Protein AF-0000000075341584 (afdb_homodimer)

Secondary structure (DSSP, 8-state):
--TT-BHHHHHHHHHHHHHHHHHHHHHHHHHS--HHHHHHHHH---HHHHHHHHHHHHHHHHHHHHS--BSEEE-HHHH-/--TT-BHHHHHHHHHHHHHHHHHHHHHHHHHS--HHHHHHHHH---HHHHHHHHHHHHHHHHHHHH---B-EEE-TGGG-

Sequence (160 aa):
PIFGFTKSNELFVGRLAQLGIAFSLIGEIITGKGALAQLNIETGIPINEIEPLVLFNVIFFFVAALNPGTGKFVTDEDEEPIFGFTKSNELFVGRLAQLGIAFSLIGEIITGKGALAQLNIETGIPINEIEPLVLFNVIFFFVAALNPGTGKFVTDEDEE

Solvent-accessible surface area (backbone atoms only — not comparable to full-atom values): 8581 Å² total; per-residue (Å²): 123,72,94,76,43,25,43,69,51,47,37,53,54,11,28,52,26,20,44,47,46,29,52,35,52,53,44,22,71,75,68,69,38,19,58,66,58,44,49,27,70,75,68,65,49,55,60,82,65,46,47,58,57,50,50,51,50,30,52,50,28,48,50,58,43,67,50,84,37,42,53,47,71,44,42,75,77,66,73,105,123,76,92,77,41,27,44,65,53,46,36,53,53,13,29,51,26,20,45,48,46,29,52,36,52,53,44,22,71,76,68,7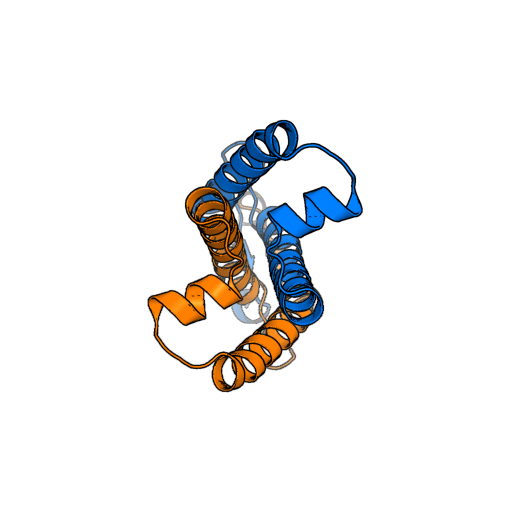1,36,19,59,66,57,43,48,27,71,75,69,65,48,54,61,82,65,46,46,60,56,50,49,51,49,31,53,51,26,48,50,59,43,68,49,83,40,45,60,42,85,42,51,69,73,69,74,104

Foldseek 3Di:
DPPQFAPVVLVVVVVVVVVVVVVQVVVCVVPVDGPLVVCCVVVVDDSVVVVVVVVVVVVVVVCSVPDPHDDDDDDPVRVD/DPPQFAPVVLVVVVVVVVVVVVVQVVVCVVPVDGPLVVCCVVVVDDSVVVVVVVVVVVVVVVCSVPPPHDDDDDDPVVVD

Nearest PDB structures (foldseek):
  4ri2-assembly1_B  TM=9.852E-01  e=2.655E-08  Spinacia oleracea
  4ri2-assembly1_A  TM=9.481E-01  e=1.711E-08  Spinacia oleracea
  4ri3-assembly1_A  TM=9.436E-01  e=1.784E-07  Spinacia oleracea
  4ri2-assembly1_B  TM=9.896E-01  e=2.961E-08  Spinacia oleracea
  4ri2-assembly1_A  TM=9.535E-01  e=1.643E-08  Spinacia oleracea

pLDDT: mean 88.93, std 12.27, range [40.41, 97.19]

Structure (mmCIF, N/CA/C/O backbone):
data_AF-0000000075341584-model_v1
#
loop_
_entity.id
_entity.type
_entity.pdbx_description
1 polymer 'Uncharacterized protein'
#
loop_
_atom_site.group_PDB
_atom_site.id
_atom_site.type_symbol
_atom_site.label_atom_id
_atom_site.label_alt_id
_atom_site.label_comp_id
_atom_site.label_asym_id
_atom_site.label_entity_id
_atom_site.label_seq_id
_atom_site.pdbx_PDB_ins_code
_atom_site.Cartn_x
_atom_site.Cartn_y
_atom_site.Cartn_z
_atom_site.occupancy
_atom_site.B_iso_or_equiv
_atom_site.auth_seq_id
_atom_site.auth_comp_id
_atom_site.auth_asym_id
_atom_site.auth_atom_id
_atom_site.pdbx_PDB_model_num
ATOM 1 N N . PRO A 1 1 ? -1.329 11.047 22.609 1 40.41 1 PRO A N 1
ATOM 2 C CA . PRO A 1 1 ? -1.297 10.477 21.25 1 40.41 1 PRO A CA 1
ATOM 3 C C . PRO A 1 1 ? -0.64 9.102 21.203 1 40.41 1 PRO A C 1
ATOM 5 O O . PRO A 1 1 ? 0.247 8.805 22.016 1 40.41 1 PRO A O 1
ATOM 8 N N . ILE A 1 2 ? -1.362 8.039 20.938 1 45.03 2 ILE A N 1
ATOM 9 C CA . ILE A 1 2 ? -0.75 6.715 21 1 45.03 2 ILE A CA 1
ATOM 10 C C . ILE A 1 2 ? 0.504 6.691 20.125 1 45.03 2 ILE A C 1
ATOM 12 O O . ILE A 1 2 ? 0.479 7.137 18.969 1 45.03 2 ILE A O 1
ATOM 16 N N . PHE A 1 3 ? 1.725 6.016 20.688 1 52.16 3 PHE A N 1
ATOM 17 C CA . PHE A 1 3 ? 3.1 5.59 20.453 1 52.16 3 PHE A CA 1
ATOM 18 C C . PHE A 1 3 ? 3.664 6.242 19.203 1 52.16 3 PHE A C 1
ATOM 20 O O . PHE A 1 3 ? 4.051 5.555 18.25 1 52.16 3 PHE A O 1
ATOM 27 N N . GLY A 1 4 ? 3.445 7.617 19.062 1 64.5 4 GLY A N 1
ATOM 28 C CA . GLY A 1 4 ? 4.238 8.281 18.047 1 64.5 4 GLY A CA 1
ATOM 29 C C . GLY A 1 4 ? 3.576 8.266 16.672 1 64.5 4 GLY A C 1
ATOM 30 O O . GLY A 1 4 ? 4.242 8.461 15.656 1 64.5 4 GLY A O 1
ATOM 31 N N . PHE A 1 5 ? 2.328 7.984 16.734 1 78.56 5 PHE A N 1
ATOM 32 C CA . PHE A 1 5 ? 1.58 8.008 15.484 1 78.56 5 PHE A CA 1
ATOM 33 C C . PHE A 1 5 ? 1.14 9.422 15.141 1 78.56 5 PHE A C 1
ATOM 35 O O . PHE A 1 5 ? 0.12 9.898 15.648 1 78.56 5 PHE A O 1
ATOM 42 N N . THR A 1 6 ? 1.95 10.07 14.359 1 87.56 6 THR A N 1
ATOM 43 C CA . THR A 1 6 ? 1.605 11.375 13.805 1 87.56 6 THR A CA 1
ATOM 44 C C . THR A 1 6 ? 1.181 11.25 12.352 1 87.56 6 THR A C 1
ATOM 46 O O . THR A 1 6 ? 1.483 10.25 11.688 1 87.56 6 THR A O 1
ATOM 49 N N . LYS A 1 7 ? 0.554 12.273 11.961 1 90.25 7 LYS A N 1
ATOM 50 C CA . LYS A 1 7 ? 0.132 12.266 10.562 1 90.25 7 LYS A CA 1
ATOM 51 C C . LYS A 1 7 ? 1.335 12.336 9.625 1 90.25 7 LYS A C 1
ATOM 53 O O . LYS A 1 7 ? 1.301 11.773 8.523 1 90.25 7 LYS A O 1
ATOM 58 N N . SER A 1 8 ? 2.311 13 10.125 1 89.88 8 SER A N 1
ATOM 59 C CA . SER A 1 8 ? 3.531 13.023 9.328 1 89.88 8 SER A CA 1
ATOM 60 C C . SER A 1 8 ? 4.125 11.625 9.18 1 89.88 8 SER A C 1
ATOM 62 O O . SER A 1 8 ? 4.516 11.227 8.078 1 89.88 8 SER A O 1
ATOM 64 N N . ASN A 1 9 ? 4.188 10.938 10.242 1 92.44 9 ASN A N 1
ATOM 65 C CA . ASN A 1 9 ? 4.684 9.57 10.219 1 92.44 9 ASN A CA 1
ATOM 66 C C . ASN A 1 9 ? 3.785 8.656 9.391 1 92.44 9 ASN A C 1
ATOM 68 O O . ASN A 1 9 ? 4.273 7.793 8.664 1 92.44 9 ASN A O 1
ATOM 72 N N . GLU A 1 10 ? 2.566 8.781 9.516 1 92.31 10 GLU A N 1
ATOM 73 C CA . GLU A 1 10 ? 1.618 8.008 8.727 1 92.31 10 GLU A CA 1
ATOM 74 C C . GLU A 1 10 ? 1.811 8.258 7.23 1 92.31 10 GLU A C 1
ATOM 76 O O . GLU A 1 10 ? 1.701 7.332 6.422 1 92.31 10 GLU A O 1
ATOM 81 N N . LEU A 1 11 ? 2.02 9.5 6.941 1 91.69 11 LEU A N 1
ATOM 82 C CA . LEU A 1 11 ? 2.293 9.836 5.547 1 91.69 11 LEU A CA 1
ATOM 83 C C . LEU A 1 11 ? 3.508 9.07 5.035 1 91.69 11 LEU A C 1
ATOM 85 O O . LEU A 1 11 ? 3.486 8.547 3.92 1 91.69 11 LEU A O 1
ATOM 89 N N . PHE A 1 12 ? 4.52 8.992 5.793 1 92.81 12 PHE A N 1
ATOM 90 C CA . PHE A 1 12 ? 5.73 8.281 5.406 1 92.81 12 PHE A CA 1
ATOM 91 C C . PHE A 1 12 ? 5.445 6.797 5.211 1 92.81 12 PHE A C 1
ATOM 93 O O . PHE A 1 12 ? 5.828 6.211 4.195 1 92.81 12 PHE A O 1
ATOM 100 N N . VAL A 1 13 ? 4.762 6.191 6.191 1 94.44 13 VAL A N 1
ATOM 101 C CA . VAL A 1 13 ? 4.418 4.773 6.121 1 94.44 13 VAL A CA 1
ATOM 102 C C . VAL A 1 13 ? 3.498 4.523 4.926 1 94.44 13 VAL A C 1
ATOM 104 O O . VAL A 1 13 ? 3.602 3.49 4.262 1 94.44 13 VAL A O 1
ATOM 107 N N . GLY A 1 14 ? 2.611 5.453 4.723 1 94.12 14 GLY A N 1
ATOM 108 C CA . GLY A 1 14 ? 1.734 5.367 3.564 1 94.12 14 GLY A CA 1
ATOM 109 C C . GLY A 1 14 ? 2.486 5.367 2.246 1 94.12 14 GLY A C 1
ATOM 110 O O . GLY A 1 14 ? 2.15 4.609 1.334 1 94.12 14 GLY A O 1
ATOM 111 N N . ARG A 1 15 ? 3.49 6.211 2.125 1 94.88 15 ARG A N 1
ATOM 112 C CA . ARG A 1 15 ? 4.309 6.246 0.918 1 94.88 15 ARG A CA 1
ATOM 113 C C . ARG A 1 15 ? 5.031 4.918 0.709 1 94.88 15 ARG A C 1
ATOM 115 O O . ARG A 1 15 ? 5.133 4.434 -0.419 1 94.88 15 ARG A O 1
ATOM 122 N N . LEU A 1 16 ? 5.484 4.383 1.754 1 95.81 16 LEU A N 1
ATOM 123 C CA . LEU A 1 16 ? 6.137 3.08 1.67 1 95.81 16 LEU A CA 1
ATOM 124 C C . LEU A 1 16 ? 5.148 2.008 1.215 1 95.81 16 LEU A C 1
ATOM 126 O O . LEU A 1 16 ? 5.508 1.12 0.438 1 95.81 16 LEU A O 1
ATOM 130 N N . ALA A 1 17 ? 3.939 2.105 1.755 1 96.88 17 ALA A N 1
ATOM 131 C CA . ALA A 1 17 ? 2.896 1.169 1.348 1 96.88 17 ALA A CA 1
ATOM 132 C C . ALA A 1 17 ? 2.574 1.317 -0.137 1 96.88 17 ALA A C 1
ATOM 134 O O . ALA A 1 17 ? 2.41 0.321 -0.845 1 96.88 17 ALA A O 1
ATOM 135 N N . GLN A 1 18 ? 2.469 2.506 -0.543 1 97.12 18 GLN A N 1
ATOM 136 C CA . GLN A 1 18 ? 2.201 2.771 -1.953 1 97.12 18 GLN A CA 1
ATOM 137 C C . GLN A 1 18 ? 3.291 2.182 -2.842 1 97.12 18 GLN A C 1
ATOM 139 O O . GLN A 1 18 ? 2.996 1.519 -3.838 1 97.12 18 GLN A O 1
ATOM 144 N N . LEU A 1 19 ? 4.512 2.348 -2.529 1 96.81 19 LEU A N 1
ATOM 145 C CA . LEU A 1 19 ? 5.629 1.772 -3.271 1 96.81 19 LEU A CA 1
ATOM 146 C C . LEU A 1 19 ? 5.621 0.251 -3.176 1 96.81 19 LEU A C 1
ATOM 148 O O . LEU A 1 19 ? 5.91 -0.439 -4.156 1 96.81 19 LEU A O 1
ATOM 152 N N . GLY A 1 20 ? 5.312 -0.19 -2.031 1 95.31 20 GLY A N 1
ATOM 153 C CA . GLY A 1 20 ? 5.227 -1.63 -1.845 1 95.31 20 GLY A CA 1
ATOM 154 C C . GLY A 1 20 ? 4.207 -2.291 -2.754 1 95.31 20 GLY A C 1
ATOM 155 O O . GLY A 1 20 ? 4.492 -3.324 -3.365 1 95.31 20 GLY A O 1
ATOM 156 N N . ILE A 1 21 ? 3 -1.688 -2.781 1 96.44 21 ILE A N 1
ATOM 157 C CA . ILE A 1 21 ? 1.961 -2.217 -3.658 1 96.44 21 ILE A CA 1
ATOM 158 C C . ILE A 1 21 ? 2.436 -2.164 -5.109 1 96.44 21 ILE A C 1
ATOM 160 O O . ILE A 1 21 ? 2.254 -3.123 -5.863 1 96.44 21 ILE A O 1
ATOM 164 N N . ALA A 1 22 ? 3.029 -1.073 -5.457 1 96.31 22 ALA A N 1
ATOM 165 C CA . ALA A 1 22 ? 3.506 -0.91 -6.828 1 96.31 22 ALA A CA 1
ATOM 166 C C . ALA A 1 22 ? 4.516 -1.993 -7.191 1 96.31 22 ALA A C 1
ATOM 168 O O . ALA A 1 22 ? 4.383 -2.66 -8.219 1 96.31 22 ALA A O 1
ATOM 169 N N . PHE A 1 23 ? 5.449 -2.215 -6.395 1 95.81 23 PHE A N 1
ATOM 170 C CA . PHE A 1 23 ? 6.492 -3.197 -6.668 1 95.81 23 PHE A CA 1
ATOM 171 C C . PHE A 1 23 ? 5.93 -4.613 -6.621 1 95.81 23 PHE A C 1
ATOM 173 O O . PHE A 1 23 ? 6.359 -5.484 -7.379 1 95.81 23 PHE A O 1
ATOM 180 N N . SER A 1 24 ? 5.016 -4.812 -5.703 1 95.88 24 SER A N 1
ATOM 181 C CA . SER A 1 24 ? 4.391 -6.129 -5.605 1 95.88 24 SER A CA 1
ATOM 182 C C . SER A 1 24 ? 3.625 -6.477 -6.875 1 95.88 24 SER A C 1
ATOM 184 O O . SER A 1 24 ? 3.732 -7.594 -7.387 1 95.88 24 SER A O 1
ATOM 186 N N . LEU A 1 25 ? 2.893 -5.555 -7.387 1 96.19 25 LEU A N 1
ATOM 187 C CA . LEU A 1 25 ? 2.1 -5.781 -8.586 1 96.19 25 LEU A CA 1
ATOM 188 C C . LEU A 1 25 ? 2.996 -5.93 -9.812 1 96.19 25 LEU A C 1
ATOM 190 O O . LEU A 1 25 ? 2.76 -6.793 -10.656 1 96.19 25 LEU A O 1
ATOM 194 N N . ILE A 1 26 ? 4.039 -5.125 -9.938 1 96.12 26 ILE A N 1
ATOM 195 C CA . ILE A 1 26 ? 4.996 -5.246 -11.031 1 96.12 26 ILE A CA 1
ATOM 196 C C . ILE A 1 26 ? 5.637 -6.633 -11 1 96.12 26 ILE A C 1
ATOM 198 O O . ILE A 1 26 ? 5.742 -7.297 -12.039 1 96.12 26 ILE A O 1
ATOM 202 N N . GLY A 1 27 ? 6.023 -6.996 -9.859 1 95.69 27 GLY A N 1
ATOM 203 C CA . GLY A 1 27 ? 6.613 -8.32 -9.703 1 95.69 27 GLY A CA 1
ATOM 204 C C . GLY A 1 27 ? 5.672 -9.438 -10.109 1 95.69 27 GLY A C 1
ATOM 205 O O . GLY A 1 27 ? 6.094 -10.414 -10.734 1 95.69 27 GLY A O 1
ATOM 206 N N . GLU A 1 28 ? 4.496 -9.273 -9.688 1 96.62 28 GLU A N 1
ATOM 207 C CA . GLU A 1 28 ? 3.533 -10.32 -10.023 1 96.62 28 GLU A CA 1
ATOM 208 C C . GLU A 1 28 ? 3.293 -10.383 -11.531 1 96.62 28 GLU A C 1
ATOM 210 O O . GLU A 1 28 ? 3.143 -11.469 -12.094 1 96.62 28 GLU A O 1
ATOM 215 N N . ILE A 1 29 ? 3.238 -9.312 -12.195 1 94.88 29 ILE A N 1
ATOM 216 C CA . ILE A 1 29 ? 3.031 -9.25 -13.641 1 94.88 29 ILE A CA 1
ATOM 217 C C . ILE A 1 29 ? 4.195 -9.938 -14.352 1 94.88 29 ILE A C 1
ATOM 219 O O . ILE A 1 29 ? 3.986 -10.672 -15.32 1 94.88 29 ILE A O 1
ATOM 223 N N . ILE A 1 30 ? 5.34 -9.773 -13.875 1 94.88 30 ILE A N 1
ATOM 224 C CA . ILE A 1 30 ? 6.543 -10.273 -14.523 1 94.88 30 ILE A CA 1
ATOM 225 C C . ILE A 1 30 ? 6.742 -11.75 -14.172 1 94.88 30 ILE A C 1
ATOM 227 O O . ILE A 1 30 ? 7.062 -12.562 -15.047 1 94.88 30 ILE A O 1
ATOM 231 N N . THR A 1 31 ? 6.426 -12.141 -12.953 1 95.56 31 THR A N 1
ATOM 232 C CA . THR A 1 31 ? 6.82 -13.461 -12.477 1 95.56 31 THR A CA 1
ATOM 233 C C . THR A 1 31 ? 5.609 -14.391 -12.398 1 95.56 31 THR A C 1
ATOM 235 O O . THR A 1 31 ? 5.758 -15.609 -12.344 1 95.56 31 THR A O 1
ATOM 238 N N . GLY A 1 32 ? 4.496 -13.758 -12.18 1 93.88 32 GLY A N 1
ATOM 239 C CA . GLY A 1 32 ? 3.297 -14.555 -11.961 1 93.88 32 GLY A CA 1
ATOM 240 C C . GLY A 1 32 ? 3.137 -15.016 -10.531 1 93.88 32 GLY A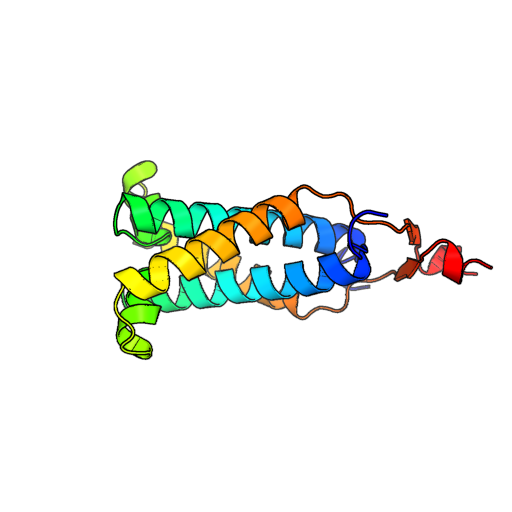 C 1
ATOM 241 O O . GLY A 1 32 ? 2.23 -15.789 -10.219 1 93.88 32 GLY A O 1
ATOM 242 N N . LYS A 1 33 ? 4.129 -14.562 -9.695 1 96.31 33 LYS A N 1
ATOM 243 C CA . LYS A 1 33 ? 4.102 -14.992 -8.305 1 96.31 33 LYS A CA 1
ATOM 244 C C . LYS A 1 33 ? 3.686 -13.852 -7.383 1 96.31 33 LYS A C 1
ATOM 246 O O . LYS A 1 33 ? 4.027 -12.695 -7.629 1 96.31 33 LYS A O 1
ATOM 251 N N . GLY A 1 34 ? 2.986 -14.203 -6.336 1 95.94 34 GLY A N 1
ATOM 252 C CA . GLY A 1 34 ? 2.58 -13.195 -5.367 1 95.94 34 GLY A CA 1
ATOM 253 C C . GLY A 1 34 ? 3.742 -12.641 -4.566 1 95.94 34 GLY A C 1
ATOM 254 O O . GLY A 1 34 ? 4.863 -13.141 -4.66 1 95.94 34 GLY A O 1
ATOM 255 N N . ALA A 1 35 ? 3.422 -11.68 -3.805 1 95.88 35 ALA A N 1
ATOM 256 C CA . ALA A 1 35 ? 4.441 -10.977 -3.027 1 95.88 35 ALA A CA 1
ATOM 257 C C . ALA A 1 35 ? 5.168 -11.938 -2.088 1 95.88 35 ALA A C 1
ATOM 259 O O . ALA A 1 35 ? 6.398 -11.922 -2.008 1 95.88 35 ALA A O 1
ATOM 260 N N . LEU A 1 36 ? 4.504 -12.734 -1.397 1 95.19 36 LEU A N 1
ATOM 261 C CA . LEU A 1 36 ? 5.105 -13.68 -0.463 1 95.19 36 LEU A CA 1
ATOM 262 C C . LEU A 1 36 ? 5.957 -14.703 -1.202 1 95.19 36 LEU A C 1
ATOM 264 O O . LEU A 1 36 ? 7.078 -15 -0.784 1 95.19 36 LEU A O 1
ATOM 268 N N . ALA A 1 37 ? 5.43 -15.266 -2.213 1 95.94 37 ALA A N 1
ATOM 269 C CA . ALA A 1 37 ? 6.172 -16.219 -3.033 1 95.94 37 ALA A CA 1
ATOM 270 C C . ALA A 1 37 ? 7.434 -15.586 -3.607 1 95.94 37 ALA A C 1
ATOM 272 O O . ALA A 1 37 ? 8.484 -16.234 -3.664 1 95.94 37 ALA A O 1
ATOM 273 N N . GLN A 1 38 ? 7.312 -14.352 -4.059 1 96 38 GLN A N 1
ATOM 274 C CA .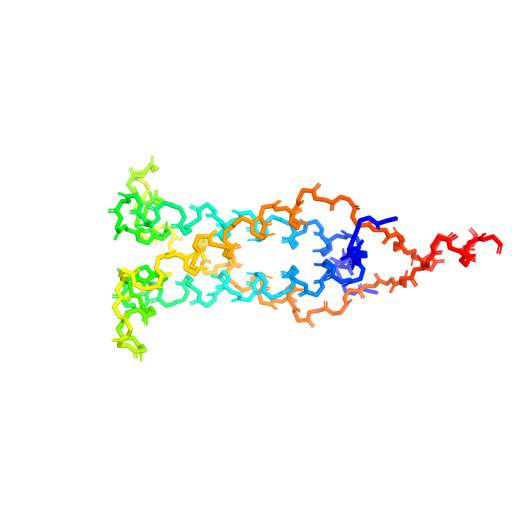 GLN A 1 38 ? 8.477 -13.656 -4.586 1 96 38 GLN A CA 1
ATOM 275 C C . GLN A 1 38 ? 9.539 -13.469 -3.504 1 96 38 GLN A C 1
ATOM 277 O O . GLN A 1 38 ? 10.734 -13.625 -3.764 1 96 38 GLN A O 1
ATOM 282 N N . LEU A 1 39 ? 9.141 -13.109 -2.35 1 93.62 39 LEU A N 1
ATOM 283 C CA . LEU A 1 39 ? 10.078 -12.93 -1.243 1 93.62 39 LEU A CA 1
ATOM 284 C C . LEU A 1 39 ? 10.789 -14.234 -0.917 1 93.62 39 LEU A C 1
ATOM 286 O O . LEU A 1 39 ? 11.992 -14.242 -0.646 1 93.62 39 LEU A O 1
ATOM 290 N N . ASN A 1 40 ? 10.008 -15.273 -0.908 1 95.69 40 ASN A N 1
ATOM 291 C CA . ASN A 1 40 ? 10.578 -16.594 -0.683 1 95.69 40 ASN A CA 1
ATOM 292 C C . ASN A 1 40 ? 11.648 -16.922 -1.719 1 95.69 40 ASN A C 1
ATOM 294 O O . ASN A 1 40 ? 12.75 -17.359 -1.365 1 95.69 40 ASN A O 1
ATOM 298 N N . ILE A 1 41 ? 11.461 -16.703 -2.977 1 93.62 41 ILE A N 1
ATOM 299 C CA . ILE A 1 41 ? 12.336 -17.047 -4.086 1 93.62 41 ILE A CA 1
ATOM 300 C C . ILE A 1 41 ? 13.555 -16.125 -4.086 1 93.62 41 ILE A C 1
ATOM 302 O O . ILE A 1 41 ? 14.688 -16.578 -4.273 1 93.62 41 ILE A O 1
ATOM 306 N N . GLU A 1 42 ? 13.336 -14.844 -3.803 1 91.5 42 GLU A N 1
ATOM 307 C CA . GLU A 1 42 ? 14.406 -13.852 -3.883 1 91.5 42 GLU A CA 1
ATOM 308 C C . GLU A 1 42 ? 15.336 -13.953 -2.676 1 91.5 42 GLU A C 1
ATOM 310 O O . GLU A 1 42 ? 16.547 -13.758 -2.801 1 91.5 42 GLU A O 1
ATOM 315 N N . THR A 1 43 ? 14.797 -14.258 -1.535 1 93.12 43 THR A N 1
ATOM 316 C CA . THR A 1 43 ? 15.609 -14.211 -0.324 1 93.12 43 THR A CA 1
ATOM 317 C C . THR A 1 43 ? 16.078 -15.609 0.07 1 93.12 43 THR A C 1
ATOM 319 O O . THR A 1 43 ? 17.031 -15.758 0.826 1 93.12 43 THR A O 1
ATOM 322 N N . GLY A 1 44 ? 15.297 -16.609 -0.262 1 93.69 44 GLY A N 1
ATOM 323 C CA . GLY A 1 44 ? 15.586 -17.984 0.121 1 93.69 44 GLY A CA 1
ATOM 324 C C . GLY A 1 44 ? 15.086 -18.328 1.509 1 93.69 44 GLY A C 1
ATOM 325 O O . GLY A 1 44 ? 15.336 -19.438 2.004 1 93.69 44 GLY A O 1
ATOM 326 N N . ILE A 1 45 ? 14.438 -17.406 2.15 1 93.19 45 ILE A N 1
ATOM 327 C CA . ILE A 1 45 ? 13.875 -17.641 3.473 1 93.19 45 ILE A CA 1
ATOM 328 C C . ILE A 1 45 ? 12.602 -18.469 3.346 1 93.19 45 ILE A C 1
ATOM 330 O O . ILE A 1 45 ? 11.727 -18.156 2.535 1 93.19 45 ILE A O 1
ATOM 334 N N . PRO A 1 46 ? 12.617 -19.5 4.172 1 93.12 46 PRO A N 1
ATOM 335 C CA . PRO A 1 46 ? 11.438 -20.359 4.082 1 93.12 46 PRO A CA 1
ATOM 336 C C . PRO A 1 46 ? 10.141 -19.625 4.418 1 93.12 46 PRO A C 1
ATOM 338 O O . PRO A 1 46 ? 10.141 -18.734 5.273 1 93.12 46 PRO A O 1
ATOM 341 N N . ILE A 1 47 ? 9.023 -20.062 3.793 1 90.5 47 ILE A N 1
ATOM 342 C CA . ILE A 1 47 ? 7.719 -19.422 3.93 1 90.5 47 ILE A CA 1
ATOM 343 C C . ILE A 1 47 ? 7.289 -19.438 5.395 1 90.5 47 ILE A C 1
ATOM 345 O O . ILE A 1 47 ? 6.703 -18.469 5.887 1 90.5 47 ILE A O 1
ATOM 349 N N . ASN A 1 48 ? 7.602 -20.469 6.062 1 93.38 48 ASN A N 1
ATOM 350 C CA . ASN A 1 48 ? 7.195 -20.609 7.457 1 93.38 48 ASN A CA 1
ATOM 351 C C . ASN A 1 48 ? 7.805 -19.516 8.328 1 93.38 48 ASN A C 1
ATOM 353 O O . ASN A 1 48 ? 7.25 -19.172 9.375 1 93.38 48 ASN A O 1
ATOM 357 N N . GLU A 1 49 ? 8.938 -19.062 7.895 1 93.75 49 GLU A N 1
ATOM 358 C CA . GLU A 1 49 ? 9.602 -17.984 8.633 1 93.75 49 GLU A CA 1
ATOM 359 C C . GLU A 1 49 ? 9.117 -16.609 8.172 1 93.75 49 GLU A C 1
ATOM 361 O O . GLU A 1 49 ? 9.062 -15.672 8.969 1 93.75 49 GLU A O 1
ATOM 366 N N . ILE A 1 50 ? 8.781 -16.578 6.957 1 94.62 50 ILE A N 1
ATOM 367 C CA . ILE A 1 50 ? 8.352 -15.297 6.391 1 94.62 50 ILE A CA 1
ATOM 368 C C . ILE A 1 50 ? 6.914 -15 6.816 1 94.62 50 ILE A C 1
ATOM 370 O O . ILE A 1 50 ? 6.562 -13.852 7.074 1 94.62 50 ILE A O 1
ATOM 374 N N . GLU A 1 51 ? 6.145 -15.938 7.016 1 95.19 51 GLU A N 1
ATOM 375 C CA . GLU A 1 51 ? 4.715 -15.789 7.258 1 95.19 51 GLU A CA 1
ATOM 376 C C . GLU A 1 51 ? 4.453 -14.992 8.539 1 95.19 51 GLU A C 1
ATOM 378 O O . GLU A 1 51 ? 3.666 -14.047 8.539 1 95.19 51 GLU A O 1
ATOM 383 N N . PRO A 1 52 ? 5.086 -15.406 9.57 1 94.69 52 PRO A N 1
ATOM 384 C CA . PRO A 1 52 ? 4.832 -14.625 10.781 1 94.69 52 PRO A CA 1
ATOM 385 C C . PRO A 1 52 ? 5.254 -13.164 10.648 1 94.69 52 PRO A C 1
ATOM 387 O O . PRO A 1 52 ? 4.582 -12.273 11.18 1 94.69 52 PRO A O 1
ATOM 390 N N . LEU A 1 53 ? 6.371 -12.922 10.039 1 93.81 53 LEU A N 1
ATOM 391 C CA . LEU A 1 53 ? 6.848 -11.562 9.82 1 93.81 53 LEU A CA 1
ATOM 392 C C . LEU A 1 53 ? 5.852 -10.766 8.984 1 93.81 53 LEU A C 1
ATOM 394 O O . LEU A 1 53 ? 5.598 -9.594 9.258 1 93.81 53 LEU A O 1
ATOM 398 N N . VAL A 1 54 ? 5.375 -11.445 7.992 1 94.62 54 VAL A N 1
ATOM 399 C CA . VAL A 1 54 ? 4.418 -10.797 7.098 1 94.62 54 VAL A CA 1
ATOM 400 C C . VAL A 1 54 ? 3.119 -10.516 7.852 1 94.62 54 VAL A C 1
ATOM 402 O O . VAL A 1 54 ? 2.504 -9.461 7.668 1 94.62 54 VAL A O 1
ATOM 405 N N . LEU A 1 55 ? 2.711 -11.43 8.68 1 96 55 LEU A N 1
ATOM 406 C CA . LEU A 1 55 ? 1.494 -11.234 9.453 1 96 55 LEU A CA 1
ATOM 407 C C . LEU A 1 55 ? 1.644 -10.055 10.406 1 96 55 LEU A C 1
ATOM 409 O O . LEU A 1 55 ? 0.705 -9.273 10.594 1 96 55 LEU A O 1
AT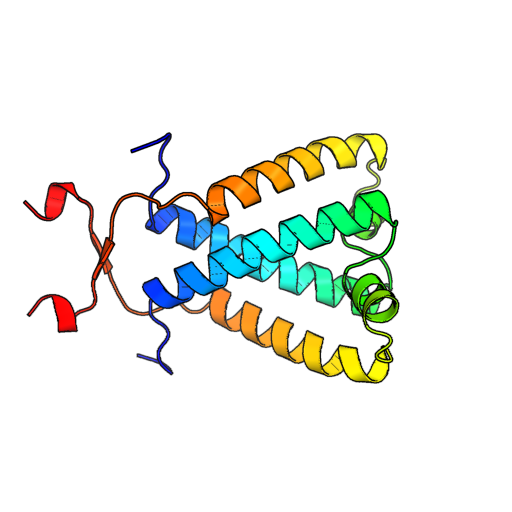OM 413 N N . PHE A 1 56 ? 2.771 -10.031 10.969 1 96.06 56 PHE A N 1
ATOM 414 C CA . PHE A 1 56 ? 3.059 -8.891 11.828 1 96.06 56 PHE A CA 1
ATOM 415 C C . PHE A 1 56 ? 2.926 -7.578 11.062 1 96.06 56 PHE A C 1
ATOM 417 O O . PHE A 1 56 ? 2.324 -6.621 11.555 1 96.06 56 PHE A O 1
ATOM 424 N N . ASN A 1 57 ? 3.561 -7.574 9.906 1 95.19 57 ASN A N 1
ATOM 425 C CA . ASN A 1 57 ? 3.475 -6.387 9.062 1 95.19 57 ASN A CA 1
ATOM 426 C C . ASN A 1 57 ? 2.029 -6.062 8.703 1 95.19 57 ASN A C 1
ATOM 428 O O . ASN A 1 57 ? 1.647 -4.891 8.648 1 95.19 57 ASN A O 1
ATOM 432 N N . VAL A 1 58 ? 1.209 -7.062 8.414 1 96.62 58 VAL A N 1
ATOM 433 C CA . VAL A 1 58 ? -0.201 -6.902 8.078 1 96.62 58 VAL A CA 1
ATOM 434 C C . VAL A 1 58 ? -0.932 -6.203 9.219 1 96.62 58 VAL A C 1
ATOM 436 O O . VAL A 1 58 ? -1.684 -5.25 9 1 96.62 58 VAL A O 1
ATOM 439 N N . ILE A 1 59 ? -0.734 -6.637 10.398 1 95.88 59 ILE A N 1
ATOM 440 C CA . ILE A 1 59 ? -1.372 -6.043 11.57 1 95.88 59 ILE A CA 1
ATOM 441 C C . ILE A 1 59 ? -0.929 -4.59 11.711 1 95.88 59 ILE A C 1
ATOM 443 O O . ILE A 1 59 ? -1.749 -3.709 11.984 1 95.88 59 ILE A O 1
ATOM 447 N N . PHE A 1 60 ? 0.371 -4.449 11.539 1 93.88 60 PHE A N 1
ATOM 448 C CA . PHE A 1 60 ? 0.92 -3.104 11.633 1 93.88 60 PHE A CA 1
ATOM 449 C C . PHE A 1 60 ? 0.244 -2.172 10.641 1 93.88 60 PHE A C 1
ATOM 451 O O . PHE A 1 60 ? -0.143 -1.055 10.984 1 93.88 60 PHE A O 1
ATOM 458 N N . PHE A 1 61 ? 0.091 -2.613 9.414 1 94.94 61 PHE A N 1
ATOM 459 C CA . PHE A 1 61 ? -0.507 -1.773 8.383 1 94.94 61 PHE A CA 1
ATOM 460 C C . PHE A 1 61 ? -1.979 -1.519 8.68 1 94.94 61 PHE A C 1
ATOM 462 O O . PHE A 1 61 ? -2.502 -0.443 8.383 1 94.94 61 PHE A O 1
ATOM 469 N N . PHE A 1 62 ? -2.639 -2.441 9.266 1 94.62 62 PHE A N 1
ATOM 470 C CA . PHE A 1 62 ? -4.043 -2.266 9.617 1 94.62 62 PHE A CA 1
ATOM 471 C C . PHE A 1 62 ? -4.203 -1.177 10.672 1 94.62 62 PHE A C 1
ATOM 473 O O . PHE A 1 62 ? -5.059 -0.297 10.539 1 94.62 62 PHE A O 1
ATOM 480 N N . VAL A 1 63 ? -3.389 -1.239 11.609 1 93.31 63 VAL A N 1
ATOM 481 C CA . VAL A 1 63 ? -3.459 -0.26 12.695 1 93.31 63 VAL A CA 1
ATOM 482 C C . VAL A 1 63 ? -3.092 1.123 12.156 1 93.31 63 VAL A C 1
ATOM 484 O O . VAL A 1 63 ? -3.762 2.111 12.469 1 93.31 63 VAL A O 1
ATOM 487 N N . ALA A 1 64 ? -2.029 1.12 11.383 1 92.19 64 ALA A N 1
ATOM 488 C CA . ALA A 1 64 ? -1.581 2.385 10.805 1 92.19 64 ALA A CA 1
ATOM 489 C C . ALA A 1 64 ? -2.664 2.996 9.922 1 92.19 64 ALA A C 1
ATOM 491 O O . ALA A 1 64 ? -2.859 4.215 9.922 1 92.19 64 ALA A O 1
ATOM 492 N N . ALA A 1 65 ? -3.389 2.189 9.195 1 93.69 65 ALA A N 1
ATOM 493 C CA . ALA A 1 65 ? -4.41 2.658 8.266 1 93.69 65 ALA A CA 1
ATOM 494 C C . ALA A 1 65 ? -5.629 3.195 9.008 1 93.69 65 ALA A C 1
ATOM 496 O O . ALA A 1 65 ? -6.293 4.121 8.531 1 93.69 65 ALA A O 1
ATOM 497 N N . LEU A 1 66 ? -5.879 2.686 10.117 1 91.69 66 LEU A N 1
ATOM 498 C CA . LEU A 1 66 ? -7.121 3.008 10.812 1 91.69 66 LEU A CA 1
ATOM 499 C C . LEU A 1 66 ? -6.879 4.035 11.914 1 91.69 66 LEU A C 1
ATOM 501 O O . LEU A 1 66 ? -7.824 4.656 12.406 1 91.69 66 LEU A O 1
ATOM 505 N N . ASN A 1 67 ? -5.699 4.152 12.359 1 86.69 67 ASN A N 1
ATOM 506 C CA . ASN A 1 67 ? -5.375 5.062 13.461 1 86.69 67 ASN A CA 1
ATOM 507 C C . ASN A 1 67 ? -5.336 6.516 12.984 1 86.69 67 ASN A C 1
ATOM 509 O O . ASN A 1 67 ? -4.578 6.855 12.078 1 86.69 67 ASN A O 1
ATOM 513 N N . PRO A 1 68 ? -6.156 7.355 13.641 1 79.94 68 PRO A N 1
ATOM 514 C CA . PRO A 1 68 ? -6.172 8.766 13.25 1 79.94 68 PRO A CA 1
ATOM 515 C C . PRO A 1 68 ? -4.957 9.531 13.766 1 79.94 68 PRO A C 1
ATOM 517 O O . PRO A 1 68 ? -4.668 9.516 14.961 1 79.94 68 PRO A O 1
ATOM 520 N N . GLY A 1 69 ? -3.734 9.406 13.32 1 76.81 69 GLY A N 1
ATOM 521 C CA . GLY A 1 69 ? -2.504 10.086 13.688 1 76.81 69 GLY A CA 1
ATOM 522 C C . GLY A 1 69 ? -2.736 11.438 14.32 1 76.81 69 GLY A C 1
ATOM 523 O O . GLY A 1 69 ? -3.787 12.055 14.117 1 76.81 69 GLY A O 1
ATOM 524 N N . THR A 1 70 ? -1.833 11.891 15.164 1 85.19 70 THR A N 1
ATOM 525 C CA . THR A 1 70 ? -1.925 13.211 15.781 1 85.19 70 THR A CA 1
ATOM 526 C C . THR A 1 70 ? -1.389 14.289 14.836 1 85.19 70 THR A C 1
ATOM 528 O O . THR A 1 70 ? -0.624 13.984 13.914 1 85.19 70 THR A O 1
ATOM 531 N N . GLY A 1 71 ? -1.953 15.438 15.016 1 84.62 71 GLY A N 1
ATOM 532 C CA . GLY A 1 71 ? -1.525 16.547 14.164 1 84.62 71 GLY A CA 1
ATOM 533 C C . GLY A 1 71 ? -2.455 16.781 12.992 1 84.62 71 GLY A C 1
ATOM 534 O O . GLY A 1 71 ? -3.461 16.094 12.836 1 84.62 71 GLY A O 1
ATOM 535 N N . LYS A 1 72 ? -2.107 17.875 12.281 1 88.56 72 LYS A N 1
ATOM 536 C CA . LYS A 1 72 ? -2.947 18.203 11.133 1 88.56 72 LYS A CA 1
ATOM 537 C C . LYS A 1 72 ? -2.119 18.797 10 1 88.56 72 LYS A C 1
ATOM 539 O O . LYS A 1 72 ? -1.038 19.344 10.234 1 88.56 72 LYS A O 1
ATOM 544 N N . PHE A 1 73 ? -2.66 18.547 8.828 1 87.88 73 PHE A N 1
ATOM 545 C CA . PHE A 1 73 ? -2.078 19.203 7.664 1 87.88 73 PHE A CA 1
ATOM 546 C C . PHE A 1 73 ? -2.846 20.469 7.316 1 87.88 73 PHE A C 1
ATOM 548 O O . PHE A 1 73 ? -4.074 20.438 7.199 1 87.88 73 PHE A O 1
ATOM 555 N N . VAL A 1 74 ? -2.074 21.484 7.238 1 86.38 74 VAL A N 1
ATOM 556 C CA . VAL A 1 74 ? -2.715 22.766 6.945 1 86.38 74 VAL A CA 1
ATOM 557 C C . VAL A 1 74 ? -2.193 23.312 5.621 1 86.38 74 VAL A C 1
ATOM 559 O O . VAL A 1 74 ? -1.001 23.219 5.324 1 86.38 74 VAL A O 1
ATOM 562 N N . THR A 1 75 ? -3.164 23.734 4.836 1 83.19 75 THR A N 1
ATOM 563 C CA . THR A 1 75 ? -2.777 24.359 3.57 1 83.19 75 THR A CA 1
ATOM 564 C C . THR A 1 75 ? -2.621 25.875 3.732 1 83.19 75 THR A C 1
ATOM 566 O O . THR A 1 75 ? -3.092 26.438 4.715 1 83.19 75 THR A O 1
ATOM 569 N N . ASP A 1 76 ? -1.833 26.406 2.84 1 72.19 76 ASP A N 1
ATOM 570 C CA . ASP A 1 76 ? -1.636 27.844 2.9 1 72.19 76 ASP A CA 1
ATOM 571 C C . ASP A 1 76 ? -2.971 28.594 2.883 1 72.19 76 ASP A C 1
ATOM 573 O O . ASP A 1 76 ? -3.117 29.641 3.518 1 72.19 76 ASP A O 1
ATOM 577 N N . GLU A 1 77 ? -3.838 28.062 2.164 1 70.75 77 GLU A N 1
ATOM 578 C CA . GLU A 1 77 ? -5.133 28.734 2.104 1 70.75 77 GLU A CA 1
ATOM 579 C C . GLU A 1 77 ? -5.855 28.656 3.447 1 70.75 77 GLU A C 1
ATOM 581 O O . GLU A 1 77 ? -6.66 29.531 3.77 1 70.75 77 GLU A O 1
ATOM 586 N N . ASP A 1 78 ? -5.551 27.719 4.18 1 62.31 78 ASP A N 1
ATOM 587 C CA . ASP A 1 78 ? -6.207 27.562 5.473 1 62.31 78 ASP A CA 1
ATOM 588 C C . ASP A 1 78 ? -5.539 28.438 6.539 1 62.31 78 ASP A C 1
ATOM 590 O O . ASP A 1 78 ? -6.09 28.625 7.625 1 62.31 78 ASP A O 1
ATOM 594 N N . GLU A 1 79 ? -4.406 28.781 6.391 1 60.44 79 GLU A N 1
ATOM 595 C CA . GLU A 1 79 ? -3.725 29.609 7.371 1 60.44 79 GLU A CA 1
ATOM 596 C C . GLU A 1 79 ? -4.254 31.047 7.336 1 60.44 79 GLU A C 1
ATOM 598 O O . GLU A 1 79 ? -4.047 31.812 8.281 1 60.44 79 GLU A O 1
ATOM 603 N N . GLU A 1 80 ? -4.883 31.453 6.25 1 54.06 80 GLU A N 1
ATOM 604 C CA . GLU A 1 80 ? -5.398 32.812 6.262 1 54.06 80 GLU A CA 1
ATOM 605 C C . GLU A 1 80 ? -6.754 32.906 6.957 1 54.06 80 GLU A C 1
ATOM 607 O O . GLU A 1 80 ? -7.566 31.984 6.84 1 54.06 80 GLU A O 1
ATOM 612 N N . PRO B 1 1 ? 0.269 24.125 -7.035 1 40.44 1 PRO B N 1
ATOM 613 C CA . PRO B 1 1 ? 0.377 22.75 -6.516 1 40.44 1 PRO B CA 1
ATOM 614 C C . PRO B 1 1 ? -0.091 21.703 -7.52 1 40.44 1 PRO B C 1
ATOM 616 O O . PRO B 1 1 ? -0.953 21.984 -8.359 1 40.44 1 PRO B O 1
ATOM 619 N N . ILE B 1 2 ? 0.743 20.891 -8.023 1 42.75 2 ILE B N 1
ATOM 620 C CA . ILE B 1 2 ? 0.321 19.953 -9.055 1 42.75 2 ILE B CA 1
ATOM 621 C C . ILE B 1 2 ? -0.829 19.094 -8.531 1 42.75 2 ILE B C 1
ATOM 623 O O . ILE B 1 2 ? -0.712 18.469 -7.473 1 42.75 2 ILE B O 1
ATOM 627 N N . PHE B 1 3 ? -1.994 19.047 -9.484 1 52.56 3 PHE B N 1
ATOM 628 C CA . PHE B 1 3 ? -3.295 18.438 -9.719 1 52.56 3 PHE B CA 1
ATOM 629 C C . PHE B 1 3 ? -3.928 18 -8.398 1 52.56 3 PHE B C 1
ATOM 631 O O . PHE B 1 3 ? -4.277 16.828 -8.227 1 52.56 3 PHE B O 1
ATOM 638 N N . GLY B 1 4 ? -3.793 18.875 -7.32 1 63.81 4 GLY B N 1
ATOM 639 C CA . GLY B 1 4 ? -4.641 18.562 -6.18 1 63.81 4 GLY B CA 1
ATOM 640 C C . GLY B 1 4 ? -4 17.578 -5.219 1 63.81 4 GLY B C 1
ATOM 641 O O . GLY B 1 4 ? -4.695 16.938 -4.43 1 63.81 4 GLY B O 1
ATOM 642 N N . PHE B 1 5 ? -2.736 17.438 -5.359 1 76.81 5 PHE B N 1
ATOM 643 C CA . PHE B 1 5 ? -2.021 16.562 -4.445 1 76.81 5 PHE B CA 1
ATOM 644 C C . PHE B 1 5 ? -1.677 17.281 -3.15 1 76.81 5 PHE B C 1
ATOM 646 O O . PHE B 1 5 ? -0.661 17.984 -3.074 1 76.81 5 PHE B O 1
ATOM 653 N N . THR B 1 6 ? -2.576 17.172 -2.205 1 86.25 6 THR B N 1
ATOM 654 C CA . THR B 1 6 ? -2.316 17.672 -0.859 1 86.25 6 THR B CA 1
ATOM 655 C C . THR B 1 6 ? -1.839 16.547 0.054 1 86.25 6 THR B C 1
ATOM 657 O O . THR B 1 6 ? -2.045 15.367 -0.245 1 86.25 6 THR B O 1
ATOM 660 N N . LYS B 1 7 ? -1.297 16.953 1.081 1 90 7 LYS B N 1
ATOM 661 C CA . LYS B 1 7 ? -0.829 15.953 2.041 1 90 7 LYS B CA 1
ATOM 662 C C . LYS B 1 7 ? -2 15.203 2.672 1 90 7 LYS B C 1
ATOM 664 O O . LYS B 1 7 ? -1.886 14.016 2.992 1 90 7 LYS B O 1
ATOM 669 N N . SER B 1 8 ? -3.059 15.977 2.824 1 88.62 8 SER B N 1
ATOM 670 C CA . SER B 1 8 ? -4.25 15.312 3.342 1 88.62 8 SER B CA 1
ATOM 671 C C . SER B 1 8 ? -4.734 14.227 2.389 1 88.62 8 SER B C 1
ATOM 673 O O . SER B 1 8 ? -5.078 13.125 2.816 1 88.62 8 SER B O 1
ATOM 675 N N . ASN B 1 9 ? -4.75 14.57 1.162 1 91.5 9 ASN B N 1
ATOM 676 C CA . ASN B 1 9 ? -5.141 13.602 0.145 1 91.5 9 ASN B CA 1
ATOM 677 C C . ASN B 1 9 ? -4.156 12.438 0.068 1 91.5 9 ASN B C 1
ATOM 679 O O . ASN B 1 9 ? -4.562 11.289 -0.099 1 91.5 9 ASN B O 1
ATOM 683 N N . GLU B 1 10 ? -2.949 12.688 0.114 1 91.5 10 GLU B N 1
ATOM 684 C CA . GLU B 1 10 ? -1.926 11.641 0.108 1 91.5 10 GLU B CA 1
ATOM 685 C C . GLU B 1 10 ? -2.094 10.695 1.294 1 91.5 10 GLU B C 1
ATOM 687 O O . GLU B 1 10 ? -1.897 9.484 1.163 1 91.5 10 GLU B O 1
ATOM 692 N N . LEU B 1 11 ? -2.389 11.32 2.395 1 91.44 11 LEU B N 1
ATOM 693 C CA . LEU B 1 11 ? -2.646 10.5 3.574 1 91.44 11 LEU B CA 1
ATOM 694 C C . LEU B 1 11 ? -3.785 9.523 3.318 1 91.44 11 LEU B C 1
ATOM 696 O O . LEU B 1 11 ? -3.693 8.344 3.682 1 91.44 11 LEU B O 1
ATOM 700 N N . PHE B 1 12 ? -4.832 9.953 2.723 1 92.38 12 PHE B N 1
ATOM 701 C CA . PHE B 1 12 ? -5.973 9.102 2.414 1 92.38 12 PHE B CA 1
ATOM 702 C C . PHE B 1 12 ? -5.57 7.973 1.469 1 92.38 12 PHE B C 1
ATOM 704 O O . PHE B 1 12 ? -5.883 6.805 1.715 1 92.38 12 PHE B O 1
ATOM 711 N N . VAL B 1 13 ? -4.855 8.352 0.396 1 94.19 13 VAL B N 1
ATOM 712 C CA . VAL B 1 13 ? -4.402 7.367 -0.582 1 94.19 13 VAL B CA 1
ATOM 713 C C . VAL B 1 13 ? -3.436 6.387 0.079 1 94.19 13 VAL B C 1
ATOM 715 O O . VAL B 1 13 ? -3.445 5.195 -0.229 1 94.19 13 VAL B O 1
ATOM 718 N N . GLY B 1 14 ? -2.613 6.926 0.918 1 94 14 GLY B N 1
ATOM 719 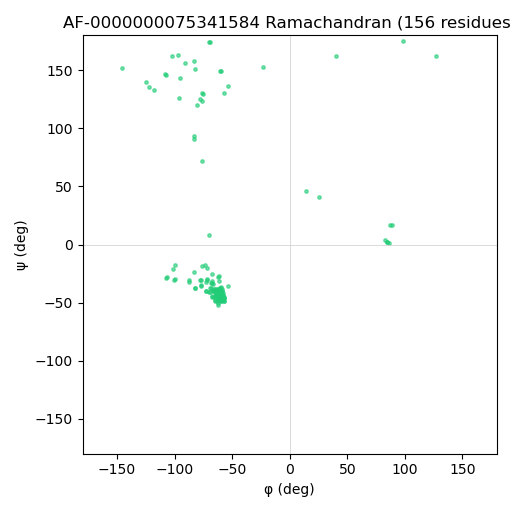C CA . GLY B 1 14 ? -1.701 6.082 1.672 1 94 14 GLY B CA 1
ATOM 720 C C . GLY B 1 14 ? -2.412 5.062 2.545 1 94 14 GLY B C 1
ATOM 721 O O . GLY B 1 14 ? -1.998 3.904 2.617 1 94 14 GLY B O 1
ATOM 722 N N . ARG B 1 15 ? -3.471 5.473 3.211 1 94.94 15 ARG B N 1
ATOM 723 C CA . ARG B 1 15 ? -4.254 4.555 4.031 1 94.94 15 ARG B CA 1
ATOM 724 C C . ARG B 1 15 ? -4.871 3.449 3.18 1 94.94 15 ARG B C 1
ATOM 726 O O . ARG B 1 15 ? -4.898 2.285 3.588 1 94.94 15 ARG B O 1
ATOM 733 N N . LEU B 1 16 ? -5.316 3.82 2.061 1 95.69 16 LEU B N 1
ATOM 734 C CA . LEU B 1 16 ? -5.867 2.828 1.142 1 95.69 16 LEU B CA 1
ATOM 735 C C . LEU B 1 16 ? -4.789 1.841 0.701 1 95.69 16 LEU B C 1
ATOM 737 O O . LEU B 1 16 ? -5.059 0.645 0.568 1 95.69 16 LEU B O 1
ATOM 741 N N . ALA B 1 17 ? -3.596 2.379 0.452 1 96.81 17 ALA B N 1
ATOM 742 C CA . ALA B 1 17 ? -2.475 1.523 0.078 1 96.81 17 ALA B CA 1
ATOM 743 C C . ALA B 1 17 ? -2.117 0.561 1.207 1 96.81 17 ALA B C 1
ATOM 745 O O . ALA B 1 17 ? -1.864 -0.622 0.967 1 96.81 17 ALA B O 1
ATOM 746 N N . GLN B 1 18 ? -2.088 1.068 2.352 1 97.19 18 GLN B N 1
ATOM 747 C CA . GLN B 1 18 ? -1.795 0.236 3.514 1 97.19 18 GLN B CA 1
ATOM 748 C C . GLN B 1 18 ? -2.812 -0.892 3.654 1 97.19 18 GLN B C 1
ATOM 750 O O . GLN B 1 18 ? -2.441 -2.051 3.852 1 97.19 18 GLN B O 1
ATOM 755 N N . LEU B 1 19 ? -4.07 -0.642 3.531 1 96.94 19 LEU B N 1
ATOM 756 C CA . LEU B 1 19 ? -5.117 -1.655 3.582 1 96.94 19 LEU B CA 1
ATOM 757 C C . LEU B 1 19 ? -5.004 -2.615 2.404 1 96.94 19 LEU B C 1
ATOM 759 O O . LEU B 1 19 ? -5.211 -3.822 2.559 1 96.94 19 LEU B O 1
ATOM 763 N N . GLY B 1 20 ? -4.711 -2.047 1.299 1 95.38 20 GLY B N 1
ATOM 764 C CA . GLY B 1 20 ? -4.527 -2.883 0.123 1 95.38 20 GLY B CA 1
ATOM 765 C C . GLY B 1 20 ? -3.436 -3.922 0.292 1 95.38 20 GLY B C 1
ATOM 766 O O . GLY B 1 20 ? -3.621 -5.09 -0.058 1 95.38 20 GLY B O 1
ATOM 767 N N . ILE B 1 21 ? -2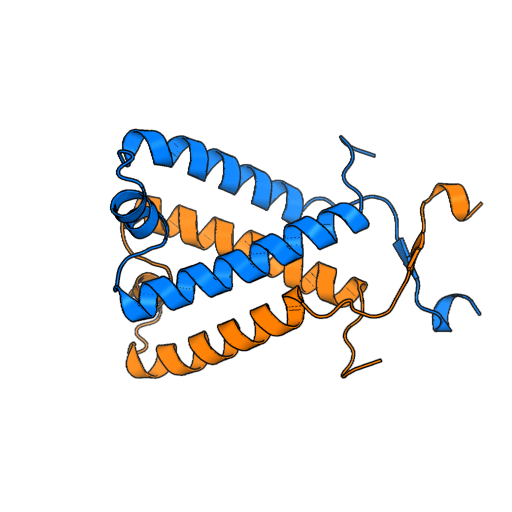.275 -3.459 0.791 1 96.5 21 ILE B N 1
ATOM 768 C CA . ILE B 1 21 ? -1.175 -4.383 1.035 1 96.5 21 ILE B CA 1
ATOM 769 C C . ILE B 1 21 ? -1.605 -5.441 2.049 1 96.5 21 ILE B C 1
ATOM 771 O O . ILE B 1 21 ? -1.338 -6.633 1.866 1 96.5 21 ILE B O 1
ATOM 775 N N . ALA B 1 22 ? -2.268 -5.004 3.074 1 96.38 22 ALA B N 1
ATOM 776 C CA . ALA B 1 22 ? -2.713 -5.93 4.113 1 96.38 22 ALA B CA 1
ATOM 777 C C . ALA B 1 22 ? -3.637 -7 3.539 1 96.38 22 ALA B C 1
ATOM 779 O O . ALA B 1 22 ? -3.424 -8.195 3.758 1 96.38 22 ALA B O 1
ATOM 780 N N . PHE B 1 23 ? -4.578 -6.629 2.811 1 95.94 23 PHE B N 1
ATOM 781 C CA . PHE B 1 23 ? -5.539 -7.57 2.248 1 95.94 23 PHE B CA 1
ATOM 782 C C . PHE B 1 23 ? -4.883 -8.461 1.2 1 95.94 23 PHE B C 1
ATOM 784 O O . PHE B 1 23 ? -5.227 -9.633 1.07 1 95.94 23 PHE B O 1
ATOM 791 N N . SER B 1 24 ? -3.977 -7.848 0.448 1 95.88 24 SER B N 1
ATOM 792 C CA . SER B 1 24 ? -3.266 -8.625 -0.56 1 95.88 24 SER B CA 1
ATOM 793 C C . SER B 1 24 ? -2.438 -9.734 0.081 1 95.88 24 SER B C 1
ATOM 795 O O . SER B 1 24 ? -2.443 -10.875 -0.392 1 95.88 24 SER B O 1
ATOM 797 N N . LEU B 1 25 ? -1.757 -9.438 1.123 1 96.25 25 LEU B N 1
ATOM 798 C CA . LEU B 1 25 ? -0.912 -10.406 1.805 1 96.25 25 LEU B CA 1
ATOM 799 C C . LEU B 1 25 ? -1.758 -11.469 2.502 1 96.25 25 LEU B C 1
ATOM 801 O O . LEU B 1 25 ? -1.434 -12.656 2.453 1 96.25 25 LEU B O 1
ATOM 805 N N . ILE B 1 26 ? -2.855 -11.102 3.137 1 96.19 26 ILE B N 1
ATOM 806 C CA . ILE B 1 26 ? -3.766 -12.055 3.764 1 96.19 26 ILE B CA 1
ATOM 807 C C . ILE B 1 26 ? -4.309 -13.016 2.711 1 96.19 26 ILE B C 1
ATOM 809 O O . ILE B 1 26 ? -4.332 -14.234 2.928 1 96.19 26 ILE B O 1
ATOM 813 N N . GLY B 1 27 ? -4.719 -12.445 1.655 1 95.75 27 GLY B N 1
ATOM 814 C CA . GLY B 1 27 ? -5.215 -13.273 0.569 1 95.75 27 GLY B CA 1
ATOM 815 C C . GLY B 1 27 ? -4.188 -14.266 0.056 1 95.75 27 GLY B C 1
ATOM 816 O O . GLY B 1 27 ? -4.52 -15.414 -0.248 1 95.75 27 GLY B O 1
ATOM 817 N N . GLU B 1 28 ? -3.025 -13.758 -0.074 1 96.69 28 GLU B N 1
ATOM 818 C CA . GLU B 1 28 ? -1.983 -14.648 -0.575 1 96.69 28 GLU B CA 1
ATOM 819 C C . GLU B 1 28 ? -1.697 -15.773 0.414 1 96.69 28 GLU B C 1
ATOM 821 O O . GLU B 1 28 ? -1.452 -16.922 0.012 1 96.69 28 GLU B O 1
ATOM 826 N N . ILE B 1 29 ? -1.706 -15.539 1.656 1 94.94 29 ILE B N 1
ATOM 827 C CA . ILE B 1 29 ? -1.462 -16.531 2.689 1 94.94 29 ILE B CA 1
ATOM 828 C C . ILE B 1 29 ? -2.553 -17.609 2.641 1 94.94 29 ILE B C 1
ATOM 830 O O . ILE B 1 29 ? -2.268 -18.797 2.766 1 94.94 29 ILE B O 1
ATOM 834 N N . ILE B 1 30 ? -3.719 -17.219 2.393 1 94.94 30 ILE B N 1
ATOM 835 C CA . ILE B 1 30 ? -4.867 -18.125 2.434 1 94.94 30 ILE B CA 1
ATOM 836 C C . ILE B 1 30 ? -4.973 -18.891 1.111 1 94.94 30 ILE B C 1
ATOM 838 O O . ILE B 1 30 ? -5.215 -20.094 1.101 1 94.94 30 ILE B O 1
ATOM 842 N N . THR B 1 31 ? -4.668 -18.234 -0 1 95.62 31 THR B N 1
ATOM 843 C CA . THR B 1 31 ? -4.98 -18.812 -1.303 1 95.62 31 THR B CA 1
ATOM 844 C C . THR B 1 31 ? -3.709 -19.297 -1.995 1 95.62 31 THR B C 1
ATOM 846 O O . THR B 1 31 ? -3.773 -20.094 -2.932 1 95.62 31 THR B O 1
ATOM 849 N N . GLY B 1 32 ? -2.643 -18.656 -1.645 1 93.94 32 GLY B N 1
ATOM 850 C CA . GLY B 1 32 ? -1.394 -18.938 -2.33 1 93.94 32 GLY B CA 1
ATOM 851 C C . GLY B 1 32 ? -1.244 -18.203 -3.643 1 93.94 32 GLY B C 1
ATOM 852 O O . GLY B 1 32 ? -0.296 -18.438 -4.395 1 93.94 32 GLY B O 1
ATOM 853 N N . LYS B 1 33 ? -2.281 -17.344 -3.908 1 96.31 33 LYS B N 1
ATOM 854 C CA . LYS B 1 33 ? -2.266 -16.609 -5.172 1 96.31 33 LYS B CA 1
ATOM 855 C C . LYS B 1 33 ? -1.963 -15.133 -4.949 1 96.31 33 LYS B C 1
ATOM 857 O O . LYS B 1 33 ? -2.381 -14.547 -3.947 1 96.31 33 LYS B O 1
ATOM 862 N N . GLY B 1 34 ? -1.279 -14.555 -5.906 1 96 34 GLY B N 1
ATOM 863 C CA . GLY B 1 34 ? -0.979 -13.141 -5.82 1 96 34 GLY B CA 1
ATOM 864 C C . GLY B 1 34 ? -2.203 -12.258 -5.992 1 96 34 GLY B C 1
ATOM 865 O O . GLY B 1 34 ? -3.283 -12.742 -6.332 1 96 34 GLY B O 1
ATOM 866 N N . ALA B 1 35 ? -1.98 -11.016 -5.801 1 95.88 35 ALA B N 1
ATOM 867 C CA . ALA B 1 35 ? -3.072 -10.047 -5.852 1 95.88 35 ALA B CA 1
ATOM 868 C C . ALA B 1 35 ? -3.758 -10.062 -7.215 1 95.88 35 ALA B C 1
ATOM 870 O O . ALA B 1 35 ? -4.988 -10.078 -7.297 1 95.88 35 ALA B O 1
ATOM 871 N N . LEU B 1 36 ? -3.059 -10.055 -8.242 1 95.19 36 LEU B N 1
ATOM 872 C CA . LEU B 1 36 ? -3.619 -10.055 -9.594 1 95.19 36 LEU B CA 1
ATOM 873 C C . LEU B 1 36 ? -4.379 -11.344 -9.867 1 95.19 36 LEU B C 1
ATOM 875 O O . LEU B 1 36 ? -5.492 -11.312 -10.398 1 95.19 36 LEU B O 1
ATOM 879 N N . ALA B 1 37 ? -3.783 -12.438 -9.555 1 95.94 37 ALA B N 1
ATOM 880 C CA . ALA B 1 37 ? -4.43 -13.734 -9.719 1 95.94 37 ALA B CA 1
ATOM 881 C C . ALA B 1 37 ? -5.715 -13.812 -8.898 1 95.94 37 ALA B C 1
ATOM 883 O O . ALA B 1 37 ? -6.719 -14.367 -9.359 1 95.94 37 ALA B O 1
ATOM 884 N N . GLN B 1 38 ? -5.652 -13.297 -7.707 1 96.12 38 GLN B N 1
ATOM 885 C CA . GLN B 1 38 ? -6.848 -13.289 -6.871 1 96.12 38 GLN B CA 1
ATOM 886 C C . GLN B 1 38 ? -7.953 -12.445 -7.5 1 96.12 38 GLN B C 1
ATOM 888 O O . GLN B 1 38 ? -9.125 -12.828 -7.473 1 96.12 38 GLN B O 1
ATOM 893 N N . LEU B 1 39 ? -7.625 -11.336 -8.008 1 93.69 39 LEU B N 1
ATOM 894 C CA . LEU B 1 39 ? -8.602 -10.469 -8.656 1 93.69 39 LEU B CA 1
ATOM 895 C C . LEU B 1 39 ? -9.242 -11.172 -9.859 1 93.69 39 LEU B C 1
ATOM 897 O O . LEU B 1 39 ? -10.445 -11.055 -10.086 1 93.69 39 LEU B O 1
ATOM 901 N N . ASN B 1 40 ? -8.383 -11.812 -10.594 1 95.69 40 ASN B N 1
ATOM 902 C CA . ASN B 1 40 ? -8.875 -12.594 -11.727 1 95.69 40 ASN B CA 1
ATOM 903 C C . ASN B 1 40 ? -9.883 -13.641 -11.289 1 95.69 40 ASN B C 1
ATOM 905 O O . ASN B 1 40 ? -10.969 -13.758 -11.875 1 95.69 40 ASN B O 1
ATOM 909 N N . ILE B 1 41 ? -9.664 -14.398 -10.25 1 93.62 41 ILE B N 1
ATOM 910 C CA . ILE B 1 41 ? -10.477 -15.5 -9.766 1 93.62 41 ILE B CA 1
ATOM 911 C C . ILE B 1 41 ? -11.758 -14.953 -9.133 1 93.62 41 ILE B C 1
ATOM 913 O O . ILE B 1 41 ? -12.852 -15.484 -9.359 1 93.62 41 ILE B O 1
ATOM 917 N N . GLU B 1 42 ? -11.641 -13.867 -8.406 1 91.69 42 GLU B N 1
ATOM 918 C CA . GLU B 1 42 ? -12.773 -13.328 -7.664 1 91.69 42 GLU B CA 1
ATOM 919 C C . GLU B 1 42 ? -13.734 -12.578 -8.586 1 91.69 42 GLU B C 1
ATOM 921 O O . GLU B 1 42 ? -14.945 -12.625 -8.398 1 91.69 42 GLU B O 1
ATOM 926 N N . THR B 1 43 ? -13.219 -11.922 -9.578 1 93.19 43 THR B N 1
ATOM 927 C CA . THR B 1 43 ? -14.062 -11.062 -10.391 1 93.19 43 THR B CA 1
ATOM 928 C C . THR B 1 43 ? -14.445 -11.758 -11.695 1 93.19 43 THR B C 1
ATOM 930 O O . THR B 1 43 ? -15.414 -11.375 -12.352 1 93.19 43 THR B O 1
ATOM 933 N N . GLY B 1 44 ? -13.578 -12.617 -12.18 1 93.75 44 GLY B N 1
ATOM 934 C CA . GLY B 1 44 ? -13.789 -13.289 -13.453 1 93.75 44 GLY B CA 1
ATOM 935 C C . GLY B 1 44 ? -13.305 -12.484 -14.641 1 93.75 44 GLY B C 1
ATOM 936 O O . GLY B 1 44 ? -13.492 -12.891 -15.789 1 93.75 44 GLY B O 1
ATOM 937 N N . ILE B 1 45 ? -12.742 -11.336 -14.383 1 93.31 45 ILE B N 1
ATOM 938 C CA . ILE B 1 45 ? -12.195 -10.5 -15.438 1 93.31 45 ILE B CA 1
ATOM 939 C C . ILE B 1 45 ? -10.867 -11.07 -15.922 1 93.31 45 ILE B C 1
ATOM 941 O O . ILE B 1 45 ? -9.992 -11.391 -15.109 1 93.31 45 ILE B O 1
ATOM 945 N N . PRO B 1 46 ? -10.844 -11.18 -17.234 1 93.06 46 PRO B N 1
ATOM 946 C CA . PRO B 1 46 ? -9.602 -11.742 -17.766 1 93.06 46 PRO B CA 1
ATOM 947 C C . PRO B 1 46 ? -8.375 -10.906 -17.406 1 93.06 46 PRO B C 1
ATOM 949 O O . PRO B 1 46 ? -8.461 -9.672 -17.344 1 93.06 46 PRO B O 1
ATOM 952 N N . ILE B 1 47 ? -7.219 -11.578 -17.266 1 90.5 47 ILE B N 1
ATOM 953 C CA . ILE B 1 47 ? -5.965 -10.953 -16.859 1 90.5 47 ILE B CA 1
ATOM 954 C C . ILE B 1 47 ? -5.578 -9.859 -17.844 1 90.5 47 ILE B C 1
ATOM 956 O O . ILE B 1 47 ? -5.078 -8.805 -17.453 1 90.5 47 ILE B O 1
ATOM 960 N N . ASN B 1 48 ? -5.816 -10.109 -19.062 1 93.31 48 ASN B N 1
ATOM 961 C CA . ASN B 1 48 ? -5.438 -9.156 -20.109 1 93.31 48 ASN B CA 1
ATOM 962 C C . ASN B 1 48 ? -6.148 -7.82 -19.938 1 93.31 48 ASN B C 1
ATOM 964 O O . ASN B 1 48 ? -5.645 -6.781 -20.375 1 93.31 48 ASN B O 1
ATOM 968 N N . GLU B 1 49 ? -7.297 -7.898 -19.328 1 93.69 49 GLU B N 1
ATOM 969 C CA . GLU B 1 49 ? -8.062 -6.68 -19.078 1 93.69 49 GLU B CA 1
ATOM 970 C C . GLU B 1 49 ? -7.664 -6.043 -17.766 1 93.69 49 GLU B C 1
ATOM 972 O O . GLU B 1 49 ? -7.707 -4.816 -17.609 1 93.69 49 GLU B O 1
ATOM 977 N N . ILE B 1 50 ? -7.309 -6.875 -16.891 1 94.62 50 ILE B N 1
ATOM 978 C CA . ILE B 1 50 ? -6.953 -6.391 -15.555 1 94.62 50 ILE B CA 1
ATOM 979 C C . ILE B 1 50 ? -5.559 -5.773 -15.586 1 94.62 50 ILE B C 1
ATOM 981 O O . ILE B 1 50 ? -5.297 -4.777 -14.906 1 94.62 50 ILE B O 1
ATOM 985 N N . GLU B 1 51 ? -4.715 -6.203 -16.375 1 95.19 51 GLU B N 1
ATOM 986 C CA . GLU B 1 51 ? -3.307 -5.82 -16.391 1 95.19 51 GLU B CA 1
ATOM 987 C C . GLU B 1 51 ? -3.141 -4.332 -16.672 1 95.19 51 GLU B C 1
ATOM 989 O O . GLU B 1 51 ? -2.426 -3.631 -15.953 1 95.19 51 GLU B O 1
ATOM 994 N N . PRO B 1 52 ? -3.76 -3.914 -17.703 1 94.56 52 PRO B N 1
ATOM 995 C CA . PRO B 1 52 ? -3.602 -2.48 -17.953 1 94.56 52 PRO B CA 1
ATOM 996 C C . PRO B 1 52 ? -4.125 -1.616 -16.812 1 94.56 52 PRO B C 1
ATOM 998 O O . PRO B 1 52 ? -3.539 -0.576 -16.5 1 94.56 52 PRO B O 1
ATOM 1001 N N . LEU B 1 53 ? -5.25 -1.971 -16.25 1 93.75 53 LEU B N 1
ATOM 1002 C CA . LEU B 1 53 ? -5.82 -1.235 -15.125 1 93.75 53 LEU B CA 1
ATOM 1003 C C . LEU B 1 53 ? -4.867 -1.233 -13.938 1 93.75 53 LEU B C 1
ATOM 1005 O O . LEU B 1 53 ? -4.703 -0.212 -13.266 1 93.75 53 LEU B O 1
ATOM 1009 N N . VAL B 1 54 ? -4.309 -2.377 -13.727 1 94.56 54 VAL B N 1
ATOM 1010 C CA . VAL B 1 54 ? -3.375 -2.521 -12.617 1 94.56 54 VAL B CA 1
ATOM 1011 C C . VAL B 1 54 ? -2.121 -1.689 -12.883 1 94.56 54 VAL B C 1
ATOM 1013 O O . VAL B 1 54 ? -1.577 -1.065 -11.969 1 94.56 54 VAL B O 1
ATOM 1016 N N . LEU B 1 55 ? -1.667 -1.691 -14.094 1 95.94 55 LEU B N 1
ATOM 1017 C CA . LEU B 1 55 ? -0.488 -0.906 -14.438 1 95.94 55 LEU B CA 1
ATOM 1018 C C . LEU B 1 55 ? -0.746 0.583 -14.234 1 95.94 55 LEU B C 1
ATOM 1020 O O . LEU B 1 55 ? 0.132 1.31 -13.758 1 95.94 55 LEU B O 1
ATOM 1024 N N . PHE B 1 56 ? -1.887 0.922 -14.656 1 96.12 56 PHE B N 1
ATOM 1025 C CA . PHE B 1 56 ? -2.275 2.309 -14.422 1 96.12 56 PHE B CA 1
ATOM 1026 C C . PHE B 1 56 ? -2.215 2.645 -12.938 1 96.12 56 PHE B C 1
ATOM 1028 O O . PHE B 1 56 ? -1.698 3.697 -12.555 1 96.12 56 PHE B O 1
ATOM 1035 N N . ASN B 1 57 ? -2.807 1.767 -12.172 1 95.12 57 ASN B N 1
ATOM 1036 C CA . ASN B 1 57 ? -2.783 1.965 -10.727 1 95.12 57 ASN B CA 1
ATOM 1037 C C . ASN B 1 57 ? -1.354 2.021 -10.195 1 95.12 57 ASN B C 1
ATOM 1039 O O . ASN B 1 57 ? -1.056 2.805 -9.289 1 95.12 57 ASN B O 1
ATOM 1043 N N . VAL B 1 58 ? -0.466 1.19 -10.688 1 96.56 58 VAL B N 1
ATOM 1044 C CA . VAL B 1 58 ? 0.938 1.147 -10.289 1 96.56 58 VAL B CA 1
ATOM 1045 C C . VAL B 1 58 ? 1.588 2.506 -10.539 1 96.56 58 VAL B C 1
ATOM 1047 O O . VAL B 1 58 ? 2.279 3.041 -9.672 1 96.56 58 VAL B O 1
ATOM 1050 N N . ILE B 1 59 ? 1.389 3.051 -11.672 1 95.81 59 ILE B N 1
ATOM 1051 C CA . ILE B 1 59 ? 1.951 4.352 -12.016 1 95.81 59 ILE B CA 1
ATOM 1052 C C . ILE B 1 59 ? 1.404 5.418 -11.07 1 95.81 59 ILE B C 1
ATOM 1054 O O . ILE B 1 59 ? 2.152 6.27 -10.586 1 95.81 59 ILE B O 1
ATOM 1058 N N . PHE B 1 60 ? 0.107 5.297 -10.898 1 93.69 60 PHE B N 1
ATOM 1059 C CA . PHE B 1 60 ? -0.537 6.246 -10 1 93.69 60 PHE B CA 1
ATOM 1060 C C . PHE B 1 60 ? 0.102 6.191 -8.617 1 93.69 60 PHE B C 1
ATOM 1062 O O . PHE B 1 60 ? 0.399 7.234 -8.023 1 93.69 60 PHE B O 1
ATOM 1069 N N . PHE B 1 61 ? 0.335 5.016 -8.109 1 94.94 61 PHE B N 1
ATOM 1070 C CA . PHE B 1 61 ? 0.902 4.871 -6.77 1 94.94 61 PHE B CA 1
ATOM 1071 C C . PHE B 1 61 ? 2.346 5.355 -6.742 1 94.94 61 PHE B C 1
ATOM 1073 O O . PHE B 1 61 ? 2.803 5.902 -5.734 1 94.94 61 PHE B O 1
ATOM 1080 N N . PHE B 1 62 ? 3.043 5.191 -7.785 1 94.5 62 PHE B N 1
ATOM 1081 C CA . PHE B 1 62 ? 4.422 5.656 -7.855 1 94.5 62 PHE B CA 1
ATOM 1082 C C . PHE B 1 62 ? 4.484 7.18 -7.777 1 94.5 62 PHE B C 1
ATOM 1084 O O . PHE B 1 62 ? 5.281 7.734 -7.016 1 94.5 62 PHE B O 1
ATOM 1091 N N . VAL B 1 63 ? 3.646 7.781 -8.492 1 93.06 63 VAL B N 1
ATOM 1092 C CA . VAL B 1 63 ? 3.621 9.234 -8.508 1 93.06 63 VAL B CA 1
ATOM 1093 C C . VAL B 1 63 ? 3.174 9.766 -7.148 1 93.06 63 VAL B C 1
ATOM 1095 O O . VAL B 1 63 ? 3.764 10.711 -6.617 1 93.06 63 VAL B O 1
ATOM 1098 N N . ALA B 1 64 ? 2.143 9.133 -6.652 1 92.06 64 ALA B N 1
ATOM 1099 C CA . ALA B 1 64 ? 1.623 9.539 -5.348 1 92.06 64 ALA B CA 1
ATOM 1100 C C . ALA B 1 64 ? 2.684 9.383 -4.262 1 92.06 64 ALA B C 1
ATOM 1102 O O . ALA B 1 64 ? 2.799 10.227 -3.373 1 92.06 64 ALA B O 1
ATOM 1103 N N . ALA B 1 65 ? 3.48 8.367 -4.328 1 93.5 65 ALA B N 1
ATOM 1104 C CA . ALA B 1 65 ? 4.492 8.07 -3.316 1 93.5 65 ALA B CA 1
ATOM 1105 C C . ALA B 1 65 ? 5.652 9.062 -3.395 1 93.5 65 ALA B C 1
ATOM 1107 O O . ALA B 1 65 ? 6.258 9.398 -2.375 1 93.5 65 ALA B O 1
ATOM 1108 N N . LEU B 1 66 ? 5.902 9.531 -4.52 1 91.44 66 LEU B N 1
ATOM 1109 C CA . LEU B 1 66 ? 7.098 10.344 -4.719 1 91.44 66 LEU B CA 1
ATOM 1110 C C . LEU B 1 66 ? 6.75 11.836 -4.715 1 91.44 66 LEU B C 1
ATOM 1112 O O . LEU B 1 66 ? 7.633 12.68 -4.562 1 91.44 66 LEU B O 1
ATOM 1116 N N . ASN B 1 67 ? 5.523 12.125 -4.898 1 86.69 67 ASN B N 1
ATOM 1117 C CA . ASN B 1 67 ? 5.105 13.523 -4.961 1 86.69 67 ASN B CA 1
ATOM 1118 C C . ASN B 1 67 ? 4.961 14.125 -3.568 1 86.69 67 ASN B C 1
ATOM 1120 O O . ASN B 1 67 ? 4.176 13.641 -2.752 1 86.69 67 ASN B O 1
ATOM 1124 N N . PRO B 1 68 ? 5.652 15.164 -3.146 1 76.31 68 PRO B N 1
ATOM 1125 C CA . PRO B 1 68 ? 5.684 15.711 -1.79 1 76.31 68 PRO B CA 1
ATOM 1126 C C . PRO B 1 68 ? 4.371 16.391 -1.401 1 76.31 68 PRO B C 1
ATOM 1128 O O . PRO B 1 68 ? 4.07 16.516 -0.213 1 76.31 68 PRO B O 1
ATOM 1131 N N . GLY B 1 69 ? 3.375 16.328 -2.098 1 75.38 69 GLY B N 1
ATOM 1132 C CA . GLY B 1 69 ? 2.092 16.953 -1.831 1 75.38 69 GLY B CA 1
ATOM 1133 C C . GLY B 1 69 ? 2.221 18.344 -1.256 1 75.38 69 GLY B C 1
ATOM 1134 O O . GLY B 1 69 ? 3.256 18.703 -0.686 1 75.38 69 GLY B O 1
ATOM 1135 N N . THR B 1 70 ? 1.231 19.172 -1.277 1 83.94 70 THR B N 1
ATOM 1136 C CA . THR B 1 70 ? 1.237 20.516 -0.72 1 83.94 70 THR B CA 1
ATOM 1137 C C . THR B 1 70 ? 0.668 20.531 0.696 1 83.94 70 THR B C 1
ATOM 1139 O O . THR B 1 70 ? -0.117 19.641 1.057 1 83.94 70 THR B O 1
ATOM 1142 N N . GLY B 1 71 ? 1.234 21.344 1.504 1 83.44 71 GLY B N 1
ATOM 1143 C CA . GLY B 1 71 ? 0.776 21.469 2.877 1 83.44 71 GLY B CA 1
ATOM 1144 C C . GLY B 1 71 ? 1.888 21.297 3.896 1 83.44 71 GLY B C 1
ATOM 1145 O O . GLY B 1 71 ? 2.984 20.859 3.557 1 83.44 71 GLY B O 1
ATOM 1146 N N . LYS B 1 72 ? 1.527 21.797 5.137 1 88 72 LYS B N 1
ATOM 1147 C CA . LYS B 1 72 ? 2.506 21.703 6.219 1 88 72 LYS B CA 1
ATOM 1148 C C . LYS B 1 72 ? 1.925 20.984 7.434 1 88 72 LYS B C 1
ATOM 1150 O O . LYS B 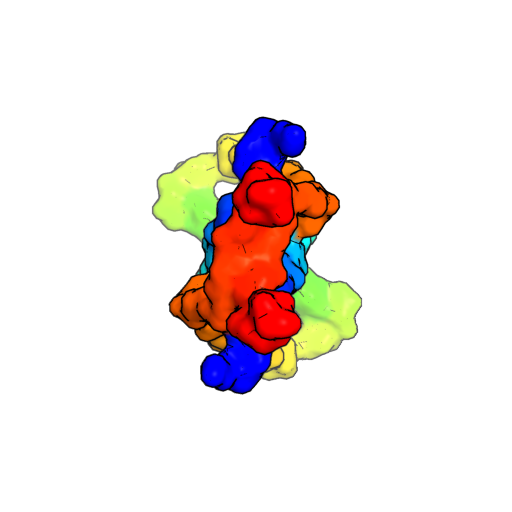1 72 ? 0.748 21.156 7.758 1 88 72 LYS B O 1
ATOM 1155 N N . PHE B 1 73 ? 2.799 20.172 7.992 1 86.44 73 PHE B N 1
ATOM 1156 C CA . PHE B 1 73 ? 2.42 19.469 9.219 1 86.44 73 PHE B CA 1
ATOM 1157 C C . PHE B 1 73 ? 2.516 20.406 10.422 1 86.44 73 PHE B C 1
ATOM 1159 O O . PHE B 1 73 ? 3.537 21.062 10.625 1 86.44 73 PHE B O 1
ATOM 1166 N N . VAL B 1 74 ? 1.404 20.484 11.109 1 87.31 74 VAL B N 1
ATOM 1167 C CA . VAL B 1 74 ? 1.398 21.281 12.328 1 87.31 74 VAL B CA 1
ATOM 1168 C C . VAL B 1 74 ? 0.992 20.406 13.516 1 87.31 74 VAL B C 1
ATOM 1170 O O . VAL B 1 74 ? 0.071 19.594 13.414 1 87.31 74 VAL B O 1
ATOM 1173 N N . THR B 1 75 ? 1.748 20.594 14.594 1 84.88 75 THR B N 1
ATOM 1174 C CA . THR B 1 75 ? 1.445 19.812 15.781 1 84.88 75 THR B CA 1
ATOM 1175 C C . THR B 1 75 ? 0.318 20.453 16.578 1 84.88 75 THR B C 1
ATOM 1177 O O . THR B 1 75 ? 0.014 21.625 16.406 1 84.88 75 THR B O 1
ATOM 1180 N N . ASP B 1 76 ? -0.297 19.625 17.359 1 75.88 76 ASP B N 1
ATOM 1181 C CA . ASP B 1 76 ? -1.397 20.125 18.188 1 75.88 76 ASP B CA 1
ATOM 1182 C C . ASP B 1 76 ? -0.917 21.203 19.156 1 75.88 76 ASP B C 1
ATOM 1184 O O . ASP B 1 76 ? -1.669 22.125 19.484 1 75.88 76 ASP B O 1
ATOM 1188 N N . GLU B 1 77 ? 0.253 21.109 19.562 1 73.62 77 GLU B N 1
ATOM 1189 C CA . GLU B 1 77 ? 0.785 22.078 20.5 1 73.62 77 GLU B CA 1
ATOM 1190 C C . GLU B 1 77 ? 1.046 23.422 19.828 1 73.62 77 GLU B C 1
ATOM 1192 O O . GLU B 1 77 ? 0.943 24.484 20.453 1 73.62 77 GLU B O 1
ATOM 1197 N N . ASP B 1 78 ? 1.376 23.375 18.672 1 66.06 78 ASP B N 1
ATOM 1198 C CA . ASP B 1 78 ? 1.696 24.609 17.953 1 66.06 78 ASP B CA 1
ATOM 1199 C C . ASP B 1 78 ? 0.427 25.375 17.578 1 66.06 78 ASP B C 1
ATOM 1201 O O . ASP B 1 78 ? 0.496 26.516 17.141 1 66.06 78 ASP B O 1
ATOM 1205 N N . GLU B 1 79 ? -0.609 24.797 17.578 1 60.78 79 GLU B N 1
ATOM 1206 C CA . GLU B 1 79 ? -1.845 25.516 17.281 1 60.78 79 GLU B CA 1
ATOM 1207 C C . GLU B 1 79 ? -2.268 26.406 18.438 1 60.78 79 GLU B C 1
ATOM 1209 O O . GLU B 1 79 ? -3.119 27.281 18.281 1 60.78 79 GLU B O 1
ATOM 1214 N N . GLU B 1 80 ? -1.742 26.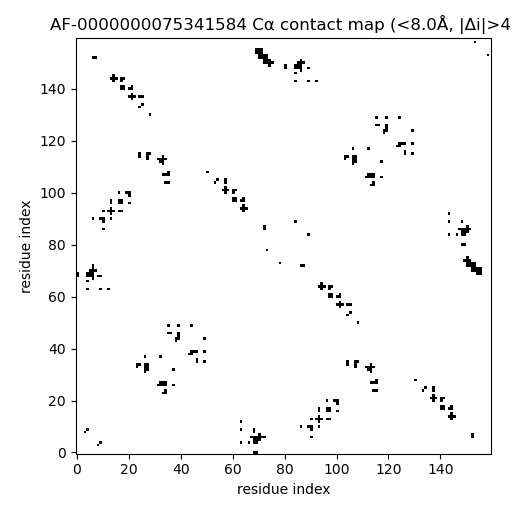188 19.656 1 53.09 80 GLU B N 1
ATOM 1215 C CA . GLU B 1 80 ? -2.09 27.109 20.734 1 53.09 80 GLU B CA 1
ATOM 1216 C C . GLU B 1 80 ? -1.181 28.328 20.719 1 53.09 80 GLU B C 1
ATOM 1218 O O . GLU B 1 80 ? -0.004 28.234 20.359 1 53.09 80 GLU B O 1
#

Organism: Citrus sinensis (NCBI:txid2711)

Radius of gyration: 17.48 Å; Cα contacts (8 Å, |Δi|>4): 208; chains: 2; bounding box: 30×53×41 Å